Protein AF-A0A2V8M4A2-F1 (afdb_monomer_lite)

Sequence (137 aa):
MTKSSTGELSQGQVVHSDLRTANGERLDTAYARADRYLHAMADKSGGRFYYADTRKRLTEVFTQIAKELREQYSLGYYPRNQEQEGKQRLIKVRVNVPGVVVRARKSYINKHSSSGTERQRMITGSLSGLAPYVRRG

Radius of gyration: 31.17 Å; chains: 1; bounding box: 66×109×60 Å

Secondary structure (DSSP, 8-state):
---------------GGG-B-TTS-BHHHHHHHHHHHHHHHHHHHT-------SHHHHHHHHHHHHHHTTS--------SS-PPTT-EEE-----S-TT-------EEE----------S-----------------

pLDDT: mean 74.52, std 20.0, range [34.78, 94.88]

Foldseek 3Di:
DDDDDPDDDDDDPPPQQPDADPVRHTPVVVVVVVQVVVCVVCLQALHDDADDPDPVSVVVVVVVVVVVVVVDDDDDDDDPDDDDAQDKDADDDDDPDPPDDDTHRGIDGHHDPPPDPPPDDDPDDDDDDDDDDDDDD

Structure (mmCIF, N/CA/C/O backbone):
data_AF-A0A2V8M4A2-F1
#
_entry.id   AF-A0A2V8M4A2-F1
#
loop_
_atom_site.group_PDB
_atom_site.id
_atom_site.type_symbol
_atom_site.label_atom_id
_atom_site.label_alt_id
_atom_site.label_comp_id
_atom_site.label_asym_id
_atom_site.label_entity_id
_atom_site.label_seq_id
_atom_site.pdbx_PDB_ins_code
_atom_site.Cartn_x
_atom_site.Cartn_y
_atom_site.Cartn_z
_atom_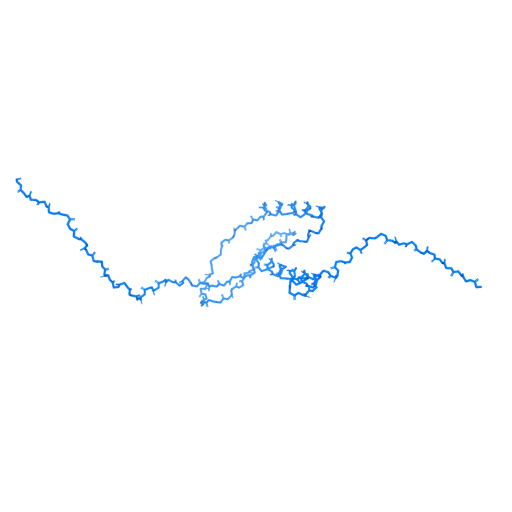site.occupancy
_atom_site.B_iso_or_equiv
_atom_site.auth_seq_id
_atom_site.auth_comp_id
_atom_site.auth_asym_id
_atom_site.auth_atom_id
_atom_site.pdbx_PDB_model_num
ATOM 1 N N . MET A 1 1 ? 40.677 -35.959 -34.481 1.00 37.28 1 MET A N 1
ATOM 2 C CA . MET A 1 1 ? 40.608 -34.481 -34.418 1.00 37.28 1 MET A CA 1
ATOM 3 C C . MET A 1 1 ? 39.416 -34.050 -35.259 1.00 37.28 1 MET A C 1
ATOM 5 O O . MET A 1 1 ? 39.323 -34.546 -36.366 1.00 37.28 1 MET A O 1
ATOM 9 N N . THR A 1 2 ? 38.433 -33.247 -34.874 1.00 41.25 2 THR A N 1
ATOM 10 C CA . THR A 1 2 ? 37.918 -32.689 -33.612 1.00 41.25 2 THR A CA 1
ATOM 11 C C . THR A 1 2 ? 36.487 -32.263 -33.969 1.00 41.25 2 THR A C 1
ATOM 13 O O . THR A 1 2 ? 36.282 -31.657 -35.018 1.00 41.25 2 THR A O 1
ATOM 16 N N . LYS A 1 3 ? 35.496 -32.623 -33.146 1.00 40.03 3 LYS A N 1
ATOM 17 C CA . LYS A 1 3 ? 34.106 -32.164 -33.287 1.00 40.03 3 LYS A CA 1
ATOM 18 C C . LYS A 1 3 ? 34.037 -30.666 -32.980 1.00 40.03 3 LYS A C 1
ATOM 20 O O . LYS A 1 3 ? 34.591 -30.267 -31.962 1.00 40.03 3 LYS A O 1
ATOM 25 N N . SER A 1 4 ? 33.263 -29.904 -33.748 1.00 39.22 4 SER A N 1
ATOM 26 C CA . SER A 1 4 ? 32.725 -28.621 -33.283 1.00 39.22 4 SER A CA 1
ATOM 27 C C . SER A 1 4 ? 31.246 -28.542 -33.628 1.00 39.22 4 SER A C 1
ATOM 29 O O . SER A 1 4 ? 30.844 -28.288 -34.758 1.00 39.22 4 SER A O 1
ATOM 31 N N . SER A 1 5 ? 30.464 -28.855 -32.601 1.00 37.31 5 SER A N 1
ATOM 32 C CA . SER A 1 5 ? 29.030 -28.656 -32.475 1.00 37.31 5 SER A CA 1
ATOM 33 C C . SER A 1 5 ? 28.730 -27.157 -32.507 1.00 37.31 5 SER A C 1
ATOM 35 O O . SER A 1 5 ? 29.020 -26.457 -31.538 1.00 37.31 5 SER A O 1
ATOM 37 N N . THR A 1 6 ? 28.154 -26.661 -33.600 1.00 44.75 6 THR A N 1
ATOM 38 C CA . THR A 1 6 ? 27.576 -25.312 -33.660 1.00 44.75 6 THR A CA 1
ATOM 39 C C . THR A 1 6 ? 26.235 -25.354 -32.936 1.00 44.75 6 THR A C 1
ATOM 41 O O . THR A 1 6 ? 25.223 -25.757 -33.501 1.00 44.75 6 THR A O 1
ATOM 44 N N . GLY A 1 7 ? 26.269 -25.035 -31.641 1.00 35.97 7 GLY A N 1
ATOM 45 C CA . GLY A 1 7 ? 25.090 -24.928 -30.791 1.00 35.97 7 GLY A CA 1
ATOM 46 C C . GLY A 1 7 ? 24.240 -23.721 -31.173 1.00 35.97 7 GLY A C 1
ATOM 47 O O . GLY A 1 7 ? 24.746 -22.614 -31.353 1.00 35.97 7 GLY A O 1
ATOM 48 N N . GLU A 1 8 ? 22.947 -23.978 -31.302 1.00 34.78 8 GLU A N 1
ATOM 49 C CA . GLU A 1 8 ? 21.882 -23.027 -31.579 1.00 34.78 8 GLU A CA 1
ATOM 50 C C . GLU A 1 8 ? 21.830 -21.915 -30.519 1.00 34.78 8 GLU A C 1
ATOM 52 O O . GLU A 1 8 ? 21.818 -22.165 -29.312 1.00 34.78 8 GLU A O 1
ATOM 57 N N . LEU A 1 9 ? 21.772 -20.662 -30.975 1.00 41.22 9 LEU A N 1
ATOM 58 C CA . LEU A 1 9 ? 21.527 -19.508 -30.118 1.00 41.22 9 LEU A CA 1
ATOM 59 C C . LEU A 1 9 ? 20.031 -19.455 -29.780 1.00 41.22 9 LEU A C 1
ATOM 61 O O . LEU A 1 9 ? 19.204 -19.008 -30.575 1.00 41.22 9 LEU A O 1
ATOM 65 N N . SER A 1 10 ? 19.700 -19.932 -28.580 1.00 41.28 10 SER A N 1
ATOM 66 C CA . SER A 1 10 ? 18.384 -19.798 -27.959 1.00 41.28 10 SER A CA 1
ATOM 67 C C . SER A 1 10 ? 18.030 -18.322 -27.763 1.00 41.28 10 SER A C 1
ATOM 69 O O . SER A 1 10 ? 18.601 -17.634 -26.920 1.00 41.28 10 SER A O 1
ATOM 71 N N . GLN A 1 11 ? 17.076 -17.868 -28.572 1.00 39.47 11 GLN A N 1
ATOM 72 C CA . GLN A 1 11 ? 16.087 -16.817 -28.320 1.00 39.47 11 GLN A CA 1
ATOM 73 C C . GLN A 1 11 ? 16.326 -15.919 -27.085 1.00 39.47 11 GLN A C 1
ATOM 75 O O . GLN A 1 11 ? 15.975 -16.258 -25.960 1.00 39.47 11 GLN A O 1
ATOM 80 N N . GLY A 1 12 ? 16.829 -14.709 -27.341 1.00 44.12 12 GLY A N 1
ATOM 81 C CA . GLY A 1 12 ? 16.237 -13.466 -26.831 1.00 44.12 12 GLY A CA 1
ATOM 82 C C . GLY A 1 12 ? 15.951 -13.338 -25.332 1.00 44.12 12 GLY A C 1
ATOM 83 O O . GLY A 1 12 ? 14.884 -12.845 -24.976 1.00 44.12 12 GLY A O 1
ATOM 84 N N . GLN A 1 13 ? 16.893 -13.679 -24.452 1.00 39.56 13 GLN A N 1
ATOM 85 C CA . GLN A 1 13 ? 16.889 -13.124 -23.097 1.00 39.56 13 GLN A CA 1
ATOM 86 C C . GLN A 1 13 ? 17.573 -11.753 -23.138 1.00 39.56 13 GLN A C 1
ATOM 88 O O . GLN A 1 13 ? 18.796 -11.649 -23.059 1.00 39.56 13 GLN A O 1
ATOM 93 N N . VAL A 1 14 ? 16.791 -10.687 -23.321 1.00 50.19 14 VAL A N 1
ATOM 94 C CA . VAL A 1 14 ? 17.311 -9.313 -23.299 1.00 50.19 14 VAL A CA 1
ATOM 95 C C . VAL A 1 14 ? 17.678 -8.976 -21.856 1.00 50.19 14 VAL A C 1
ATOM 97 O O . VAL A 1 14 ? 16.830 -8.640 -21.032 1.00 50.19 14 VAL A O 1
ATOM 100 N N . VAL A 1 15 ? 18.952 -9.138 -21.516 1.00 54.16 15 VAL A N 1
ATOM 101 C CA . VAL A 1 15 ? 19.477 -8.787 -20.198 1.00 54.16 15 VAL A CA 1
ATOM 102 C C . VAL A 1 15 ? 19.485 -7.256 -20.106 1.00 54.16 15 VAL A C 1
ATOM 104 O O . VAL A 1 15 ? 20.365 -6.594 -20.642 1.00 54.16 15 VAL A O 1
ATOM 107 N N . HIS A 1 16 ? 18.496 -6.659 -19.432 1.00 56.66 16 HIS A N 1
ATOM 108 C CA . HIS A 1 16 ? 18.451 -5.209 -19.159 1.00 56.66 16 HIS A CA 1
ATOM 109 C C . HIS A 1 16 ? 19.551 -4.737 -18.177 1.00 56.66 16 HIS A C 1
ATOM 111 O O . HIS A 1 16 ? 19.526 -3.597 -17.715 1.00 56.66 16 HIS A O 1
ATOM 117 N N . SER A 1 17 ? 20.515 -5.601 -17.848 1.00 60.56 17 SER A N 1
ATOM 118 C CA . SER A 1 17 ? 21.544 -5.410 -16.821 1.00 60.56 17 SER A CA 1
ATOM 119 C C . SER A 1 17 ? 22.542 -4.291 -17.114 1.00 60.56 17 SER A C 1
ATOM 121 O O . SER A 1 17 ? 23.212 -3.832 -16.189 1.00 60.56 17 SER A O 1
ATOM 123 N N . ASP A 1 18 ? 22.643 -3.856 -18.370 1.00 71.38 18 ASP A N 1
ATOM 124 C CA . ASP A 1 18 ? 23.620 -2.845 -18.792 1.00 71.38 18 ASP A CA 1
ATOM 125 C C . ASP A 1 18 ? 23.015 -1.447 -18.923 1.00 71.38 18 ASP A C 1
ATOM 127 O O . ASP A 1 18 ? 23.742 -0.460 -19.055 1.00 71.38 18 ASP A O 1
ATOM 131 N N . LEU A 1 19 ? 21.687 -1.337 -18.834 1.00 80.88 19 LEU A N 1
ATOM 132 C CA . LEU A 1 19 ? 21.023 -0.046 -18.804 1.00 80.88 19 LEU A CA 1
ATOM 133 C C . LEU A 1 19 ? 21.337 0.643 -17.477 1.00 80.88 19 LEU A C 1
ATOM 135 O O . LEU A 1 19 ? 21.268 0.045 -16.400 1.00 80.88 19 LEU A O 1
ATOM 139 N N . ARG A 1 20 ? 21.694 1.921 -17.564 1.00 85.94 20 ARG A N 1
ATOM 140 C CA . ARG A 1 20 ? 22.025 2.751 -16.409 1.00 85.94 20 ARG A CA 1
ATOM 141 C C . ARG A 1 20 ? 21.052 3.915 -16.312 1.00 85.94 20 ARG A C 1
ATOM 143 O O . ARG A 1 20 ? 20.612 4.452 -17.324 1.00 85.94 20 ARG A O 1
ATOM 150 N N . THR A 1 21 ? 20.714 4.302 -15.090 1.00 85.31 21 THR A N 1
ATOM 151 C CA . THR A 1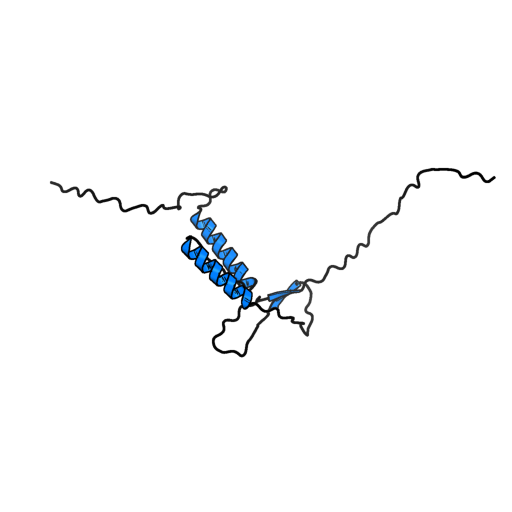 21 ? 19.993 5.554 -14.813 1.00 85.31 21 THR A CA 1
ATOM 152 C C . THR A 1 21 ? 20.923 6.759 -15.033 1.00 85.31 21 THR A C 1
ATOM 154 O O . THR A 1 21 ? 22.140 6.603 -15.140 1.00 85.31 21 THR A O 1
ATOM 157 N N . ALA A 1 22 ? 20.370 7.975 -15.108 1.00 84.62 22 ALA A N 1
ATOM 158 C CA . ALA A 1 22 ? 21.108 9.217 -15.376 1.00 84.62 22 ALA A CA 1
ATOM 159 C C . ALA A 1 22 ? 22.274 9.481 -14.398 1.00 84.62 22 ALA A C 1
ATOM 161 O O . ALA A 1 22 ? 23.243 10.148 -14.742 1.00 84.62 22 ALA A O 1
ATOM 162 N N . ASN A 1 23 ? 22.199 8.929 -13.188 1.00 88.88 23 ASN A N 1
ATOM 163 C CA . ASN A 1 23 ? 23.230 8.983 -12.149 1.00 88.88 23 ASN A CA 1
ATOM 164 C C . ASN A 1 23 ? 24.240 7.812 -12.202 1.00 88.88 23 ASN A C 1
ATOM 166 O O . ASN A 1 23 ? 25.003 7.630 -11.259 1.00 88.88 23 ASN A O 1
ATOM 170 N N . GLY A 1 24 ? 24.245 6.996 -13.263 1.00 86.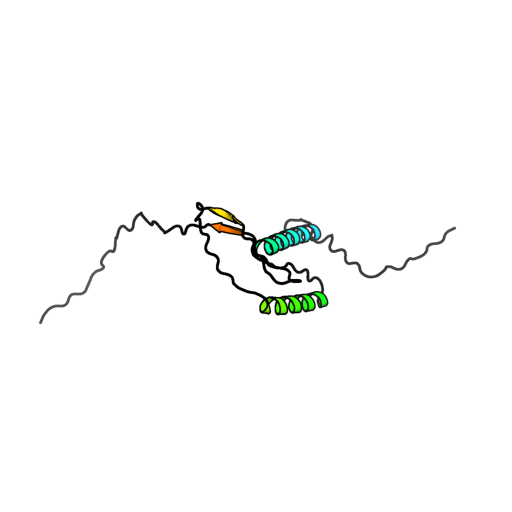69 24 GLY A N 1
ATOM 171 C CA . GLY A 1 24 ? 25.223 5.921 -13.483 1.00 86.69 24 GLY A CA 1
ATOM 172 C C . GLY A 1 24 ? 24.977 4.622 -12.705 1.00 86.69 24 GLY A C 1
ATOM 173 O O . GLY A 1 24 ? 25.732 3.664 -12.874 1.00 86.69 24 GLY A O 1
ATOM 174 N N . GLU A 1 25 ? 23.928 4.565 -11.885 1.00 88.38 25 GLU A N 1
ATOM 175 C CA . GLU A 1 25 ? 23.473 3.347 -11.210 1.00 88.38 25 GLU A CA 1
ATOM 176 C C . GLU A 1 25 ? 22.856 2.360 -12.218 1.00 88.38 25 GLU A C 1
ATOM 178 O O . GLU A 1 25 ? 22.304 2.757 -13.245 1.00 88.38 25 GLU A O 1
ATOM 183 N N . ARG A 1 26 ? 22.956 1.059 -11.935 1.00 88.88 26 ARG A N 1
ATOM 184 C CA . ARG A 1 26 ? 22.367 0.024 -12.786 1.00 88.88 26 ARG A CA 1
ATOM 185 C C . ARG A 1 26 ? 20.842 0.015 -12.654 1.00 88.88 26 ARG A C 1
ATOM 187 O O . ARG A 1 26 ? 20.283 0.217 -11.576 1.00 88.88 26 ARG A O 1
ATOM 194 N N . LEU A 1 27 ? 20.154 -0.210 -13.764 1.00 87.06 27 LEU A N 1
ATOM 195 C CA . LEU A 1 27 ? 18.698 -0.129 -13.817 1.00 87.06 27 LEU A CA 1
ATOM 196 C C . LEU A 1 27 ? 18.020 -1.183 -12.920 1.00 87.06 27 LEU A C 1
ATOM 198 O O . LEU A 1 27 ? 17.033 -0.880 -12.252 1.00 87.06 27 LEU A O 1
ATOM 202 N N . ASP A 1 28 ? 18.588 -2.387 -12.838 1.00 86.19 28 ASP A N 1
ATOM 203 C CA . ASP A 1 28 ? 18.140 -3.473 -11.956 1.00 86.19 28 ASP A CA 1
ATOM 204 C C . ASP A 1 28 ? 18.172 -3.074 -10.469 1.00 86.19 28 ASP A C 1
ATOM 206 O O . ASP A 1 28 ? 17.191 -3.263 -9.744 1.00 86.19 28 ASP A O 1
ATOM 210 N N . THR A 1 29 ? 19.266 -2.461 -10.011 1.00 89.81 29 THR A N 1
ATOM 211 C CA . THR A 1 29 ? 19.401 -2.015 -8.618 1.00 89.81 29 THR A CA 1
ATOM 212 C C . THR A 1 29 ? 18.466 -0.852 -8.306 1.00 89.81 29 THR A C 1
ATOM 214 O O . THR A 1 29 ? 17.851 -0.826 -7.232 1.00 89.81 29 THR A O 1
ATOM 217 N N . ALA A 1 30 ? 18.308 0.077 -9.254 1.00 89.56 30 ALA A N 1
ATOM 218 C CA . ALA A 1 30 ? 17.399 1.208 -9.122 1.00 89.56 30 ALA A CA 1
ATOM 219 C C . ALA A 1 30 ? 15.938 0.743 -8.990 1.00 89.56 30 ALA A C 1
ATOM 221 O O . ALA A 1 30 ? 15.243 1.183 -8.067 1.00 89.56 30 ALA A O 1
ATOM 222 N N . TYR A 1 31 ? 15.489 -0.192 -9.838 1.00 88.06 31 TYR A N 1
ATOM 223 C CA . TYR A 1 31 ? 14.146 -0.774 -9.746 1.00 88.06 31 TYR A CA 1
ATOM 224 C C . TYR A 1 31 ? 13.939 -1.541 -8.440 1.00 88.06 31 TYR A C 1
ATOM 226 O O . TYR A 1 31 ? 12.967 -1.284 -7.737 1.00 88.06 31 TYR A O 1
ATOM 234 N N . ALA A 1 32 ? 14.890 -2.382 -8.024 1.00 89.88 32 ALA A N 1
ATOM 235 C CA . ALA A 1 32 ? 14.779 -3.112 -6.758 1.00 89.88 32 ALA A CA 1
ATOM 236 C C . ALA A 1 32 ? 14.702 -2.181 -5.529 1.00 89.88 32 ALA A C 1
ATOM 238 O O . ALA A 1 32 ? 14.089 -2.507 -4.505 1.00 89.88 32 ALA A O 1
ATOM 239 N N . ARG A 1 33 ? 15.341 -1.005 -5.578 1.00 93.00 33 ARG A N 1
ATOM 240 C CA . ARG A 1 33 ? 15.185 0.028 -4.543 1.00 93.00 33 ARG A CA 1
ATOM 241 C C . ARG A 1 33 ? 13.801 0.676 -4.605 1.00 93.00 33 ARG A C 1
ATOM 243 O O . ARG A 1 33 ? 13.176 0.825 -3.554 1.00 93.00 33 ARG A O 1
ATOM 250 N N . ALA A 1 34 ? 13.332 1.035 -5.799 1.00 91.25 34 ALA A N 1
ATOM 251 C CA . ALA A 1 34 ? 12.010 1.622 -6.001 1.00 91.25 34 ALA A CA 1
ATOM 252 C C . ALA A 1 34 ? 10.893 0.682 -5.518 1.00 91.25 34 ALA A C 1
ATOM 254 O O . ALA A 1 34 ? 10.031 1.110 -4.753 1.00 91.25 34 ALA A O 1
ATOM 255 N N . ASP A 1 35 ? 10.966 -0.605 -5.854 1.00 92.25 35 ASP A N 1
ATOM 256 C CA . ASP A 1 35 ? 9.980 -1.612 -5.453 1.00 92.25 35 ASP A CA 1
ATOM 257 C C . ASP A 1 35 ? 9.892 -1.749 -3.934 1.00 92.25 35 ASP A C 1
ATOM 259 O O . ASP A 1 35 ? 8.806 -1.682 -3.357 1.00 92.25 35 ASP A O 1
ATOM 263 N N . ARG A 1 36 ? 11.039 -1.856 -3.250 1.00 94.56 36 ARG A N 1
ATOM 264 C CA . ARG A 1 36 ? 11.076 -1.908 -1.779 1.00 94.56 36 ARG A CA 1
ATOM 265 C C . ARG A 1 36 ? 10.466 -0.662 -1.148 1.00 94.56 36 ARG A C 1
ATOM 267 O O . ARG A 1 36 ? 9.742 -0.765 -0.158 1.00 94.56 36 ARG A O 1
ATOM 274 N N . TYR A 1 37 ? 10.749 0.507 -1.715 1.00 94.88 37 TYR A N 1
ATOM 275 C CA . TYR A 1 37 ? 10.212 1.770 -1.228 1.00 94.88 37 TYR A CA 1
ATOM 276 C C . TYR A 1 37 ? 8.689 1.854 -1.409 1.00 94.88 37 TYR A C 1
ATOM 278 O O . TYR A 1 37 ? 7.973 2.152 -0.450 1.00 94.88 37 TYR A O 1
ATOM 286 N N . LEU A 1 38 ? 8.183 1.533 -2.601 1.00 93.69 38 LEU A N 1
ATOM 287 C CA . LEU A 1 38 ? 6.751 1.540 -2.903 1.00 93.69 38 LEU A CA 1
ATOM 288 C C . LEU A 1 38 ? 5.990 0.500 -2.076 1.00 93.69 38 LEU A C 1
ATOM 290 O O . LEU A 1 38 ? 4.921 0.807 -1.547 1.00 93.69 38 LEU A O 1
ATOM 294 N N . HIS A 1 39 ? 6.564 -0.689 -1.890 1.00 93.69 39 HIS A N 1
ATOM 295 C CA . HIS A 1 39 ? 5.992 -1.723 -1.034 1.00 93.69 39 HIS A CA 1
ATOM 296 C C . HIS A 1 39 ? 5.874 -1.245 0.419 1.00 93.69 39 HIS A C 1
ATOM 298 O O . HIS A 1 39 ? 4.793 -1.296 1.006 1.00 93.69 39 HIS A O 1
ATOM 304 N N . ALA A 1 40 ? 6.944 -0.665 0.974 1.00 93.12 40 ALA A N 1
ATOM 305 C CA . ALA A 1 40 ? 6.925 -0.111 2.326 1.00 93.12 40 ALA A CA 1
ATOM 306 C C . ALA A 1 40 ? 5.917 1.043 2.485 1.00 93.12 40 ALA A C 1
ATOM 308 O O . ALA A 1 40 ? 5.336 1.217 3.560 1.00 93.12 40 ALA A O 1
ATOM 309 N N . MET A 1 41 ? 5.697 1.846 1.439 1.00 92.94 41 MET A N 1
ATOM 310 C CA . MET A 1 41 ? 4.680 2.899 1.460 1.00 92.94 41 MET A CA 1
ATOM 311 C C . MET A 1 41 ? 3.259 2.342 1.422 1.00 92.94 41 MET A C 1
ATOM 313 O O . MET A 1 41 ? 2.433 2.775 2.229 1.00 92.94 41 MET A O 1
ATOM 317 N N . ALA A 1 42 ? 2.988 1.361 0.558 1.00 92.69 42 ALA A N 1
ATOM 318 C CA . ALA A 1 42 ? 1.701 0.672 0.516 1.00 92.69 42 ALA A CA 1
ATOM 319 C C . ALA A 1 42 ? 1.372 0.025 1.876 1.00 92.69 42 ALA A C 1
ATOM 321 O O . ALA A 1 42 ? 0.283 0.219 2.414 1.00 92.69 42 ALA A O 1
ATOM 322 N N . ASP A 1 43 ? 2.349 -0.628 2.508 1.00 90.38 43 ASP A N 1
ATOM 323 C CA . ASP A 1 43 ? 2.187 -1.244 3.829 1.00 90.38 43 ASP A CA 1
ATOM 324 C C . ASP A 1 43 ? 1.880 -0.244 4.949 1.00 90.38 43 ASP A C 1
ATOM 326 O O . ASP A 1 43 ? 1.183 -0.574 5.916 1.00 90.38 43 ASP A O 1
ATOM 330 N N . LYS A 1 44 ? 2.437 0.969 4.863 1.00 89.25 44 LYS A N 1
ATOM 331 C CA . LYS A 1 44 ? 2.195 2.036 5.843 1.00 89.25 44 LYS A CA 1
ATOM 332 C C . LYS A 1 44 ? 0.817 2.664 5.664 1.00 89.25 44 LYS A C 1
ATOM 334 O O . LYS A 1 44 ? 0.174 2.980 6.668 1.00 89.25 44 LYS A O 1
ATOM 339 N N . SER A 1 45 ? 0.366 2.846 4.423 1.00 86.56 45 SER A N 1
ATOM 340 C CA . SER A 1 45 ? -0.958 3.401 4.118 1.00 86.56 45 SER A CA 1
ATOM 341 C C . SER A 1 45 ? -2.088 2.383 4.293 1.00 86.56 45 SER A C 1
ATOM 343 O O . SER A 1 45 ? -3.228 2.790 4.506 1.00 86.56 45 SER A O 1
ATOM 345 N N . GLY A 1 46 ? -1.773 1.084 4.279 1.00 85.38 46 GLY A N 1
ATOM 346 C CA . GLY A 1 46 ? -2.755 -0.001 4.285 1.00 85.38 46 GLY A CA 1
ATOM 347 C C . GLY A 1 46 ? -3.231 -0.400 2.884 1.00 85.38 46 GLY A C 1
ATOM 348 O O . GLY A 1 46 ? -4.233 -1.099 2.779 1.00 85.38 46 GLY A O 1
ATOM 349 N N . GLY A 1 47 ? -2.542 0.048 1.831 1.00 87.62 47 GLY A N 1
ATOM 350 C CA . GLY A 1 47 ? -2.807 -0.337 0.444 1.00 87.62 47 GLY A CA 1
ATOM 351 C C . GLY A 1 47 ? -2.097 -1.629 0.023 1.00 87.62 47 GLY A C 1
ATOM 352 O O . GLY A 1 47 ? -1.480 -2.323 0.834 1.00 87.62 47 GLY A O 1
ATOM 353 N N . ARG A 1 48 ? -2.167 -1.946 -1.276 1.00 87.88 48 ARG A N 1
ATOM 354 C CA . ARG A 1 48 ? -1.484 -3.092 -1.897 1.00 87.88 48 ARG A CA 1
ATOM 355 C C . ARG A 1 48 ? -0.457 -2.633 -2.924 1.00 87.88 48 ARG A C 1
ATOM 357 O O . ARG A 1 48 ? -0.703 -1.709 -3.692 1.00 87.88 48 ARG A O 1
ATOM 364 N N . PHE A 1 49 ? 0.677 -3.323 -2.951 1.00 90.19 49 PHE A N 1
ATOM 365 C CA . PHE A 1 49 ? 1.655 -3.217 -4.026 1.00 90.19 49 PHE A CA 1
ATOM 366 C C . PHE A 1 49 ? 1.345 -4.252 -5.109 1.00 90.19 49 PHE A C 1
ATOM 368 O O . PHE A 1 49 ? 1.024 -5.403 -4.800 1.00 90.19 49 PHE A O 1
ATOM 375 N N . TYR A 1 50 ? 1.463 -3.843 -6.369 1.00 87.88 50 TYR A N 1
ATOM 376 C CA . TYR A 1 50 ? 1.254 -4.702 -7.526 1.00 87.88 50 TYR A CA 1
ATOM 377 C C . TYR A 1 50 ? 2.421 -4.542 -8.495 1.00 87.88 50 TYR A C 1
ATOM 379 O O . TYR A 1 50 ? 2.760 -3.426 -8.877 1.00 87.88 50 TYR A O 1
ATOM 387 N N . TYR A 1 51 ? 2.994 -5.668 -8.915 1.00 83.12 51 TYR A N 1
ATOM 388 C CA . TYR A 1 51 ? 3.971 -5.716 -9.996 1.00 83.12 51 TYR A CA 1
ATOM 389 C C . TYR A 1 51 ? 3.245 -6.045 -11.305 1.00 83.12 51 TYR A C 1
ATOM 391 O O . TYR A 1 51 ? 2.501 -7.031 -11.359 1.00 83.12 51 TYR A O 1
ATOM 399 N N . ALA A 1 52 ? 3.415 -5.208 -12.328 1.00 83.19 52 ALA A N 1
ATOM 400 C CA . ALA A 1 52 ? 2.750 -5.340 -13.624 1.00 83.19 52 ALA A CA 1
ATOM 401 C C . ALA A 1 52 ? 3.749 -5.105 -14.768 1.00 83.19 52 ALA A C 1
ATOM 403 O O . ALA A 1 52 ? 3.744 -4.070 -15.426 1.00 83.19 52 ALA A O 1
ATOM 404 N N . ASP A 1 53 ? 4.617 -6.087 -14.979 1.00 83.00 53 ASP A N 1
ATOM 405 C CA . ASP A 1 53 ? 5.654 -6.126 -16.018 1.00 83.00 53 ASP A CA 1
ATOM 406 C C . ASP A 1 53 ? 5.141 -6.580 -17.393 1.00 83.00 53 ASP A C 1
ATOM 408 O O . ASP A 1 53 ? 5.768 -6.329 -18.420 1.00 83.00 53 ASP A O 1
ATOM 412 N N . THR A 1 54 ? 3.980 -7.233 -17.431 1.00 84.75 54 THR A N 1
ATOM 413 C CA . THR A 1 54 ? 3.368 -7.753 -18.656 1.00 84.75 54 THR A CA 1
ATOM 414 C C . THR A 1 54 ? 1.950 -7.227 -18.848 1.00 84.75 54 THR A C 1
ATOM 416 O O . THR A 1 54 ? 1.219 -6.958 -17.894 1.00 84.75 54 THR A O 1
ATOM 419 N N . ARG A 1 55 ? 1.509 -7.139 -20.111 1.00 84.12 55 ARG A N 1
ATOM 420 C CA . ARG A 1 55 ? 0.141 -6.706 -20.458 1.00 84.12 55 ARG A CA 1
ATOM 421 C C . ARG A 1 55 ? -0.931 -7.563 -19.784 1.00 84.12 55 ARG A C 1
ATOM 423 O O . ARG A 1 55 ? -1.889 -7.025 -19.243 1.00 84.12 55 ARG A O 1
ATOM 430 N N . LYS A 1 56 ? -0.744 -8.888 -19.771 1.00 86.31 56 LYS A N 1
ATOM 431 C CA . LYS A 1 56 ? -1.660 -9.816 -19.092 1.00 86.31 56 LYS A CA 1
ATOM 432 C C . LYS A 1 56 ? -1.749 -9.495 -17.600 1.00 86.31 56 LYS A C 1
ATOM 434 O O . LYS A 1 56 ? -2.848 -9.367 -17.062 1.00 86.31 56 LYS A O 1
ATOM 439 N N . ARG A 1 57 ? -0.597 -9.301 -16.948 1.00 86.50 57 ARG A N 1
ATOM 440 C CA . ARG A 1 57 ? -0.547 -8.981 -15.523 1.00 86.50 57 ARG A CA 1
ATOM 441 C C . ARG A 1 57 ? -1.213 -7.647 -15.211 1.00 86.50 57 ARG A C 1
ATOM 443 O O . ARG A 1 57 ? -1.910 -7.540 -14.209 1.00 86.50 57 ARG A O 1
ATOM 450 N N . LEU A 1 58 ? -1.059 -6.660 -16.087 1.00 90.88 58 LEU A N 1
ATOM 451 C CA . LEU A 1 58 ? -1.710 -5.363 -15.951 1.00 90.88 58 LEU A CA 1
ATOM 452 C C . LEU A 1 58 ? -3.243 -5.492 -15.933 1.00 90.88 58 LEU A C 1
ATOM 454 O O . LEU A 1 58 ? -3.889 -4.951 -15.037 1.00 90.88 58 LEU A O 1
ATOM 458 N N . THR A 1 59 ? -3.826 -6.251 -16.865 1.00 91.56 59 THR A N 1
ATOM 459 C CA . THR A 1 59 ? -5.279 -6.501 -16.903 1.00 91.56 59 THR A CA 1
ATOM 460 C C . THR A 1 59 ? -5.777 -7.207 -15.636 1.00 91.56 59 THR A C 1
ATOM 462 O O . THR A 1 59 ? -6.806 -6.826 -15.070 1.00 91.56 59 THR A O 1
ATOM 465 N N . GLU A 1 60 ? -5.035 -8.204 -15.145 1.00 91.88 60 GLU A N 1
ATOM 466 C CA . GLU A 1 60 ? -5.345 -8.890 -13.884 1.00 91.88 60 GLU A CA 1
ATOM 467 C C . GLU A 1 60 ? -5.307 -7.928 -12.687 1.00 91.88 60 GLU A C 1
ATOM 469 O O . GLU A 1 60 ? -6.235 -7.905 -11.877 1.00 91.88 60 GLU A O 1
ATOM 474 N N . VAL A 1 61 ? -4.257 -7.106 -12.588 1.00 92.81 61 VAL A N 1
ATOM 475 C CA . VAL A 1 61 ? -4.081 -6.120 -11.511 1.00 92.81 61 VAL A CA 1
ATOM 476 C C . VAL A 1 61 ? -5.219 -5.104 -11.513 1.00 92.81 61 VAL A C 1
ATOM 478 O O . VAL A 1 61 ? -5.812 -4.862 -10.462 1.00 92.81 61 VAL A O 1
ATOM 481 N N . PHE A 1 62 ? -5.598 -4.567 -12.675 1.00 92.31 62 PHE A N 1
ATOM 482 C CA . PHE A 1 62 ? -6.732 -3.644 -12.771 1.00 92.31 62 PHE A CA 1
ATOM 483 C C . PHE A 1 62 ? -8.045 -4.277 -12.315 1.00 92.31 62 PHE A C 1
ATOM 485 O O . PHE A 1 62 ? -8.821 -3.639 -11.604 1.00 92.31 62 PHE A O 1
ATOM 492 N N . THR A 1 63 ? -8.276 -5.545 -12.658 1.00 91.88 63 THR A N 1
ATOM 493 C CA . THR A 1 63 ? -9.464 -6.278 -12.201 1.00 91.88 63 THR A CA 1
ATOM 494 C C . THR A 1 63 ? -9.484 -6.409 -10.675 1.00 91.88 63 THR A C 1
ATOM 496 O O . THR A 1 63 ? -10.526 -6.214 -10.046 1.00 91.88 63 THR A O 1
ATOM 499 N N . GLN A 1 64 ? -8.331 -6.688 -10.056 1.00 90.25 64 GLN A N 1
ATOM 500 C CA . GLN A 1 64 ? -8.207 -6.763 -8.597 1.00 90.25 64 GLN A CA 1
ATOM 501 C C . GLN A 1 64 ? -8.445 -5.407 -7.923 1.00 90.25 64 GLN A C 1
ATOM 503 O O . GLN A 1 64 ? -9.185 -5.354 -6.943 1.00 90.25 64 GLN A O 1
ATOM 508 N N . ILE A 1 65 ? -7.889 -4.322 -8.470 1.00 89.88 65 ILE A N 1
ATOM 509 C CA . ILE A 1 65 ? -8.111 -2.958 -7.967 1.00 89.88 65 ILE A CA 1
ATOM 510 C C . ILE A 1 65 ? -9.600 -2.602 -8.041 1.00 89.88 65 ILE A C 1
ATOM 512 O O . ILE A 1 65 ? -10.178 -2.152 -7.055 1.00 89.88 65 ILE A O 1
ATOM 516 N N . ALA A 1 66 ? -10.257 -2.863 -9.174 1.00 91.50 66 ALA A N 1
ATOM 517 C CA . ALA A 1 66 ? -11.683 -2.587 -9.338 1.00 91.50 66 ALA A CA 1
ATOM 518 C C . ALA A 1 66 ? -12.563 -3.380 -8.354 1.00 91.50 66 ALA A C 1
ATOM 520 O O . ALA A 1 66 ? -13.600 -2.881 -7.914 1.00 91.50 66 ALA A O 1
ATOM 521 N N . LYS A 1 67 ? -12.164 -4.609 -7.995 1.00 89.12 67 LYS A N 1
ATOM 522 C CA . LYS A 1 67 ? -12.835 -5.391 -6.947 1.00 89.12 67 LYS A CA 1
ATOM 523 C C . LYS A 1 67 ? -12.635 -4.764 -5.567 1.00 89.12 67 LYS A C 1
ATOM 525 O O . LYS A 1 67 ? -13.606 -4.600 -4.839 1.00 89.12 67 LYS A O 1
ATOM 530 N N . GLU A 1 68 ? -11.405 -4.381 -5.240 1.00 87.31 68 GLU A N 1
ATOM 531 C CA . GLU A 1 68 ? -11.031 -3.805 -3.943 1.00 87.31 68 GLU A CA 1
ATOM 532 C C . GLU A 1 68 ? -11.726 -2.464 -3.672 1.00 87.31 68 GLU A C 1
ATOM 534 O O . GLU A 1 68 ? -12.207 -2.239 -2.565 1.00 87.31 68 GLU A O 1
ATOM 539 N N . LEU A 1 69 ? -11.885 -1.615 -4.693 1.00 88.00 69 LEU A N 1
ATOM 540 C CA . LEU A 1 69 ? -12.590 -0.333 -4.564 1.00 88.00 69 LEU A CA 1
ATOM 541 C C . LEU A 1 69 ? -14.060 -0.482 -4.134 1.00 88.00 69 LEU A C 1
ATOM 543 O O . LEU A 1 69 ? -14.611 0.441 -3.540 1.00 88.00 69 LEU A O 1
ATOM 547 N N . ARG A 1 70 ? -14.698 -1.630 -4.399 1.00 85.81 70 ARG A N 1
ATOM 548 C CA . ARG A 1 70 ? -16.065 -1.924 -3.924 1.00 85.81 70 ARG A CA 1
ATOM 549 C C . ARG A 1 70 ? -16.110 -2.446 -2.487 1.00 85.81 70 ARG A C 1
ATOM 551 O O . ARG A 1 70 ? -17.177 -2.470 -1.887 1.00 85.81 70 ARG A O 1
ATOM 558 N N . GLU A 1 71 ? -14.972 -2.874 -1.952 1.00 86.94 71 GLU A N 1
ATOM 559 C CA . GLU A 1 71 ? -14.832 -3.528 -0.645 1.00 86.94 71 GLU A CA 1
ATOM 560 C C . GLU A 1 71 ? -14.134 -2.609 0.382 1.00 86.94 71 GLU A C 1
ATOM 562 O O . GLU A 1 71 ? -13.792 -3.041 1.484 1.00 86.94 71 GLU A O 1
ATOM 567 N N . GLN A 1 72 ? -13.916 -1.334 0.037 1.00 85.56 72 GLN A N 1
ATOM 568 C CA . GLN A 1 72 ? -13.260 -0.355 0.898 1.00 85.56 72 GLN A CA 1
ATOM 569 C C . GLN A 1 72 ? -14.266 0.380 1.794 1.00 85.56 72 GLN A C 1
ATOM 571 O O . GLN A 1 72 ? -15.250 0.950 1.328 1.00 85.56 72 GLN A O 1
ATOM 576 N N . TYR A 1 73 ? -13.959 0.443 3.091 1.00 85.44 73 TYR A N 1
ATOM 577 C CA . TYR A 1 73 ? -14.770 1.130 4.096 1.00 85.44 73 TYR A CA 1
ATOM 578 C C . TYR A 1 73 ? -13.979 2.262 4.763 1.00 85.44 73 TYR A C 1
ATOM 580 O O . TYR A 1 73 ? -12.773 2.141 4.988 1.00 85.44 73 TYR A O 1
ATOM 588 N N . SER A 1 74 ? -14.664 3.356 5.111 1.00 87.31 74 SER A N 1
ATOM 589 C CA . SER A 1 74 ? -14.103 4.453 5.911 1.00 87.31 74 SER A CA 1
ATOM 590 C C . SER A 1 74 ? -14.532 4.309 7.371 1.00 87.31 74 SER A C 1
ATOM 592 O O . SER A 1 74 ? -15.712 4.102 7.651 1.00 87.31 74 SER A O 1
ATOM 594 N N . LEU A 1 75 ? -13.582 4.409 8.304 1.00 87.00 75 LEU A N 1
ATOM 595 C CA . LEU A 1 75 ? -13.820 4.273 9.742 1.00 87.00 75 LEU A CA 1
ATOM 596 C C . LEU A 1 75 ? -13.333 5.525 10.476 1.00 87.00 75 LEU A C 1
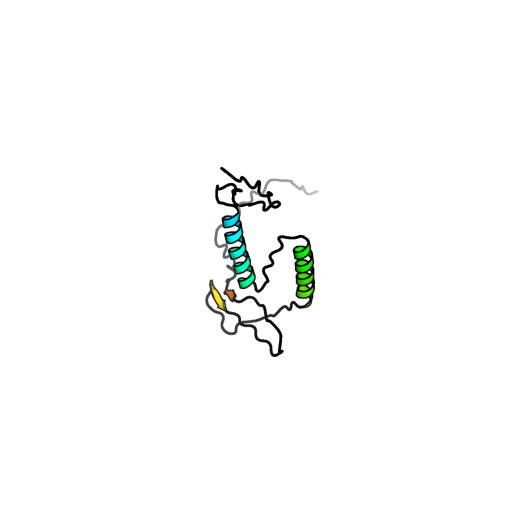ATOM 598 O O . LEU A 1 75 ? -12.160 5.889 10.383 1.00 87.00 75 LEU A O 1
ATOM 602 N N . GLY A 1 76 ? -14.227 6.156 11.239 1.00 89.12 76 GLY A N 1
ATOM 603 C CA . GLY A 1 76 ? -13.882 7.235 12.162 1.00 89.12 76 GLY A CA 1
ATOM 604 C C . GLY A 1 76 ? -13.430 6.682 13.515 1.00 89.12 76 GLY A C 1
ATOM 605 O O . GLY A 1 76 ? -14.082 5.808 14.080 1.00 89.12 76 GLY A O 1
ATOM 606 N N . TYR A 1 77 ? -12.323 7.196 14.052 1.00 85.38 77 TYR A N 1
ATOM 607 C CA . TYR A 1 77 ? -11.824 6.844 15.383 1.00 85.38 77 TYR A CA 1
ATOM 608 C C . TYR A 1 77 ? -11.370 8.099 16.127 1.00 85.38 77 TYR A C 1
ATOM 610 O O . TYR A 1 77 ? -10.501 8.828 15.649 1.00 85.38 77 TYR A O 1
ATOM 618 N N . TYR A 1 78 ? -11.924 8.308 17.322 1.00 84.81 78 TYR A N 1
ATOM 619 C CA . TYR A 1 78 ? -11.535 9.385 18.227 1.00 84.81 78 TYR A CA 1
ATOM 620 C C . TYR A 1 78 ? -10.799 8.787 19.435 1.00 84.81 78 TYR A C 1
ATOM 622 O O . TYR A 1 78 ? -11.397 8.023 20.200 1.00 84.81 78 TYR A O 1
ATOM 630 N N . PRO A 1 79 ? -9.499 9.078 19.619 1.00 83.50 79 PRO A N 1
ATOM 631 C CA . PRO A 1 79 ? -8.747 8.559 20.753 1.00 83.50 79 PRO A CA 1
ATOM 632 C C . PRO A 1 79 ? -9.234 9.193 22.062 1.00 83.50 79 PRO A C 1
ATOM 634 O O . PRO A 1 79 ? -9.412 10.404 22.139 1.00 83.50 79 PRO A O 1
ATOM 637 N N . ARG A 1 80 ? -9.389 8.384 23.119 1.00 81.75 80 ARG A N 1
ATOM 638 C CA . ARG A 1 80 ? -9.808 8.876 24.449 1.00 81.75 80 ARG A CA 1
ATOM 639 C C . ARG A 1 80 ? -8.757 9.764 25.124 1.00 81.75 80 ARG A C 1
ATOM 641 O O . ARG A 1 80 ? -9.113 10.733 25.778 1.00 81.75 80 ARG A O 1
ATOM 648 N N . ASN A 1 81 ? -7.475 9.454 24.928 1.00 80.38 81 ASN A N 1
ATOM 649 C CA . ASN A 1 81 ? -6.365 10.233 25.478 1.00 80.38 81 ASN A CA 1
ATOM 650 C C . ASN A 1 81 ? -5.686 10.980 24.335 1.00 80.38 81 ASN A C 1
ATOM 652 O O . ASN A 1 81 ? -5.101 10.336 23.457 1.00 80.38 81 ASN A O 1
ATOM 656 N N . GLN A 1 82 ? -5.754 12.309 24.338 1.00 70.31 82 GLN A N 1
ATOM 657 C CA . GLN A 1 82 ? -4.999 13.132 23.399 1.00 70.31 82 GLN A CA 1
ATOM 658 C C . GLN A 1 82 ? -3.530 13.117 23.832 1.00 70.31 82 GLN A C 1
ATOM 660 O O . GLN A 1 82 ? -3.167 13.633 24.884 1.00 70.31 82 GLN A O 1
ATOM 665 N N . GLU A 1 83 ? -2.692 12.423 23.064 1.00 68.62 83 GLU A N 1
ATOM 666 C CA . GLU A 1 83 ? -1.250 12.408 23.302 1.00 68.62 83 GLU A CA 1
ATOM 667 C C . GLU A 1 83 ? -0.613 13.712 22.823 1.00 68.62 83 GLU A C 1
ATOM 669 O O . GLU A 1 83 ? -1.111 14.344 21.889 1.00 68.62 83 GLU A O 1
ATOM 674 N N . GLN A 1 84 ? 0.518 14.062 23.441 1.00 69.06 84 GLN A N 1
ATOM 675 C CA . GLN A 1 84 ? 1.374 15.177 23.033 1.00 69.06 84 GLN A CA 1
ATOM 676 C C . GLN A 1 84 ? 1.659 15.156 21.525 1.00 69.06 84 GLN A C 1
ATOM 678 O O . GLN A 1 84 ? 1.753 14.097 20.895 1.00 69.06 84 GLN A O 1
ATOM 683 N N . GLU A 1 85 ? 1.811 16.348 20.965 1.00 75.81 85 GLU A N 1
ATOM 684 C CA . GLU A 1 85 ? 2.057 16.578 19.545 1.00 75.81 85 GLU A CA 1
ATOM 685 C C . GLU A 1 85 ? 3.259 15.791 19.012 1.00 75.81 85 GLU A C 1
ATOM 687 O O . GLU A 1 85 ? 4.215 15.492 19.728 1.00 75.81 85 GLU A O 1
ATOM 692 N N . GLY A 1 86 ? 3.205 15.437 17.729 1.00 79.62 86 GLY A N 1
ATOM 693 C CA . GLY A 1 86 ? 4.290 14.753 17.030 1.00 79.62 86 GLY A CA 1
ATOM 694 C C . GLY A 1 86 ? 4.421 13.264 17.353 1.00 79.62 86 GLY A C 1
ATOM 695 O O . GLY A 1 86 ? 5.153 12.562 16.655 1.00 79.62 86 GLY A O 1
ATOM 696 N N . LYS A 1 87 ? 3.692 12.738 18.345 1.00 85.38 87 LYS A N 1
ATOM 697 C CA . LYS A 1 87 ? 3.739 11.309 18.669 1.00 85.38 87 LYS A CA 1
ATOM 698 C C . LYS A 1 87 ? 3.026 10.468 17.613 1.00 85.38 87 LYS A C 1
ATOM 700 O O . LYS A 1 87 ? 1.939 10.801 17.127 1.00 85.38 87 LYS A O 1
ATOM 705 N N . GLN A 1 88 ? 3.669 9.359 17.251 1.00 87.25 88 GLN A N 1
ATOM 706 C CA . GLN A 1 88 ? 3.093 8.339 16.386 1.00 87.25 88 GLN A CA 1
ATOM 707 C C . GLN A 1 88 ? 2.160 7.455 17.208 1.00 87.25 88 GLN A C 1
ATOM 709 O O . GLN A 1 88 ? 2.587 6.816 18.167 1.00 87.25 88 GLN A O 1
ATOM 714 N N . ARG A 1 89 ? 0.904 7.352 16.780 1.00 87.94 89 ARG A N 1
ATOM 715 C CA . ARG A 1 89 ? -0.076 6.468 17.401 1.00 87.94 89 ARG A CA 1
ATOM 716 C C . ARG A 1 89 ? -0.367 5.270 16.515 1.00 87.94 89 ARG A C 1
ATOM 718 O O . ARG A 1 89 ? -0.714 5.431 15.344 1.00 87.94 89 ARG A O 1
ATOM 725 N N . LEU A 1 90 ? -0.244 4.073 17.083 1.00 90.88 90 LEU A N 1
ATOM 726 C CA . LEU A 1 90 ? -0.582 2.819 16.412 1.00 90.88 90 LEU A CA 1
ATOM 727 C C . LEU A 1 90 ? -2.102 2.607 16.384 1.00 90.88 90 LEU A C 1
ATOM 729 O O . LEU A 1 90 ? -2.801 2.900 17.354 1.00 90.88 90 LEU A O 1
ATOM 733 N N . ILE A 1 91 ? -2.601 2.064 15.276 1.00 90.25 91 ILE A N 1
ATOM 734 C CA . ILE A 1 91 ? -3.998 1.670 15.083 1.00 90.25 91 ILE A CA 1
ATOM 735 C C . ILE A 1 91 ? -4.028 0.171 14.787 1.00 90.25 91 ILE A C 1
ATOM 737 O O . ILE A 1 91 ? -3.249 -0.332 13.977 1.00 90.25 91 ILE A O 1
ATOM 741 N N . LYS A 1 92 ? -4.957 -0.549 15.422 1.00 91.56 92 LYS A N 1
ATOM 742 C CA . LYS A 1 92 ? -5.235 -1.956 15.126 1.00 91.56 92 LYS A CA 1
ATOM 743 C C . LYS A 1 92 ? -6.724 -2.142 14.877 1.00 91.56 92 LYS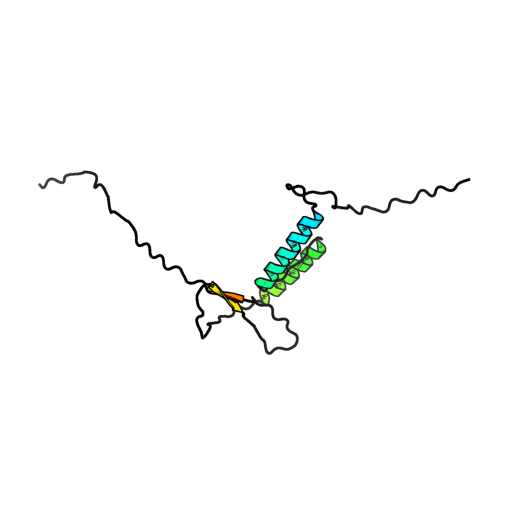 A C 1
ATOM 745 O O . LYS A 1 92 ? -7.527 -1.968 15.789 1.00 91.56 92 LYS A O 1
ATOM 750 N N . VAL A 1 93 ? -7.069 -2.530 13.654 1.00 91.19 93 VAL A N 1
ATOM 751 C CA . VAL A 1 93 ? -8.438 -2.886 13.271 1.00 91.19 93 VAL A CA 1
ATOM 752 C C . VAL A 1 93 ? -8.620 -4.390 13.462 1.00 91.19 93 VAL A C 1
ATOM 754 O O . VAL A 1 93 ? -7.764 -5.180 13.063 1.00 91.19 93 VAL A O 1
ATOM 757 N N . ARG A 1 94 ? -9.718 -4.788 14.104 1.00 92.44 94 ARG A N 1
ATOM 758 C CA . ARG A 1 94 ? -10.134 -6.186 14.253 1.00 92.44 94 ARG A CA 1
ATOM 759 C C . ARG A 1 94 ? -11.566 -6.315 13.755 1.00 92.44 94 ARG A C 1
ATOM 761 O O . ARG A 1 94 ? -12.373 -5.424 14.000 1.00 92.44 94 ARG A O 1
ATOM 768 N N . VAL A 1 95 ? -11.861 -7.421 13.089 1.00 91.38 95 VAL A N 1
ATOM 769 C CA . VAL A 1 95 ? -13.198 -7.752 12.589 1.00 91.38 95 VAL A CA 1
ATOM 770 C C . VAL A 1 95 ? -13.608 -9.112 13.133 1.00 91.38 95 VAL A C 1
ATOM 772 O O . VAL A 1 95 ? -12.752 -9.958 13.381 1.00 91.38 95 VAL A O 1
ATOM 775 N N . ASN A 1 96 ? -14.909 -9.310 13.323 1.00 93.75 96 ASN A N 1
ATOM 776 C CA . ASN A 1 96 ? -15.480 -10.558 13.829 1.00 93.75 96 ASN A CA 1
ATOM 777 C C . ASN A 1 96 ? -16.105 -11.387 12.696 1.00 93.75 96 ASN A C 1
ATOM 779 O O . ASN A 1 96 ? -17.238 -11.843 12.795 1.00 93.75 96 ASN A O 1
ATOM 783 N N . VAL A 1 97 ? -15.398 -11.495 11.572 1.00 91.81 97 VAL A N 1
ATOM 784 C CA . VAL A 1 97 ? -15.837 -12.267 10.405 1.00 91.81 97 VAL A CA 1
ATOM 785 C C . VAL A 1 97 ? -14.726 -13.260 10.070 1.00 91.81 97 VAL A C 1
ATOM 787 O O . VAL A 1 97 ? -13.568 -12.846 9.974 1.00 91.81 97 VAL A O 1
ATOM 790 N N . PRO A 1 98 ? -15.023 -14.561 9.924 1.00 91.88 98 PRO A N 1
ATOM 791 C CA . PRO A 1 98 ? -14.017 -15.543 9.542 1.00 91.88 98 PRO A CA 1
ATOM 792 C C . PRO A 1 98 ? -13.620 -15.386 8.066 1.00 91.88 98 PRO A C 1
ATOM 794 O O . PRO A 1 98 ? -14.418 -14.970 7.231 1.00 91.88 98 PRO A O 1
ATOM 797 N N . GLY A 1 99 ? -12.376 -15.740 7.732 1.00 88.81 99 GLY A N 1
ATOM 798 C CA . GLY A 1 99 ? -11.908 -15.822 6.341 1.00 88.81 99 GLY A CA 1
ATOM 799 C C . GLY A 1 99 ? -11.593 -14.491 5.648 1.00 88.81 99 GLY A C 1
ATOM 800 O O . GLY A 1 99 ? -11.317 -14.492 4.451 1.00 88.81 99 GLY A O 1
ATOM 801 N N . VAL A 1 100 ? -11.598 -13.361 6.363 1.00 89.06 100 VAL A N 1
ATOM 802 C CA . VAL A 1 100 ? -11.278 -12.045 5.783 1.00 89.06 100 VAL A CA 1
ATOM 803 C C . VAL A 1 100 ? -9.871 -11.579 6.150 1.00 89.06 100 VAL A C 1
ATOM 805 O O . VAL A 1 100 ? -9.393 -11.770 7.268 1.00 89.06 100 VAL A O 1
ATOM 808 N N . VAL A 1 101 ? -9.210 -10.912 5.204 1.00 87.31 101 VAL A N 1
ATOM 809 C CA . VAL A 1 101 ? -7.920 -10.252 5.429 1.00 87.31 101 VAL A CA 1
ATOM 810 C C . VAL A 1 101 ? -8.166 -8.762 5.611 1.00 87.31 101 VAL A C 1
ATOM 812 O O . VAL A 1 101 ? -8.544 -8.069 4.669 1.00 87.31 101 VAL A O 1
ATOM 815 N N . VAL A 1 102 ? -7.928 -8.257 6.821 1.00 89.06 102 VAL A N 1
ATOM 816 C CA . VAL A 1 102 ? -8.068 -6.827 7.120 1.00 89.06 102 VAL A CA 1
ATOM 817 C C . VAL A 1 102 ? -6.810 -6.084 6.689 1.00 89.06 102 VAL A C 1
ATOM 819 O O . VAL A 1 102 ? -5.709 -6.388 7.153 1.00 89.06 102 VAL A O 1
ATOM 822 N N . ARG A 1 103 ? -6.985 -5.065 5.847 1.00 88.50 103 ARG A N 1
ATOM 823 C CA . ARG A 1 103 ? -5.947 -4.088 5.513 1.00 88.50 103 ARG A CA 1
ATOM 824 C C . ARG A 1 103 ? -6.376 -2.713 5.994 1.00 88.50 103 ARG A C 1
ATOM 826 O O . ARG A 1 103 ? -7.486 -2.270 5.724 1.00 88.50 103 ARG A O 1
ATOM 833 N N . ALA A 1 104 ? -5.505 -2.070 6.757 1.00 91.56 104 ALA A N 1
ATOM 834 C CA . ALA A 1 104 ? -5.753 -0.754 7.315 1.00 91.56 104 ALA A CA 1
ATOM 835 C C . ALA A 1 104 ? -4.430 -0.036 7.563 1.00 91.56 104 ALA A C 1
ATOM 837 O O . ALA A 1 104 ? -3.381 -0.661 7.751 1.00 91.56 104 ALA A O 1
ATOM 838 N N . ARG A 1 105 ? -4.497 1.294 7.613 1.00 90.50 105 ARG A N 1
ATOM 839 C CA . ARG A 1 105 ? -3.372 2.129 8.025 1.00 90.50 105 ARG A CA 1
ATOM 840 C C . ARG A 1 105 ? -2.925 1.745 9.439 1.00 90.50 105 ARG A C 1
ATOM 842 O O . ARG A 1 105 ? -3.733 1.701 10.363 1.00 90.50 105 ARG A O 1
ATOM 849 N N . LYS A 1 106 ? -1.621 1.512 9.612 1.00 90.25 106 LYS A N 1
ATOM 850 C CA . LYS A 1 106 ? -1.044 1.004 10.874 1.00 90.25 106 LYS A CA 1
ATOM 851 C C . LYS A 1 106 ? -0.844 2.083 11.937 1.00 90.25 106 LYS A C 1
ATOM 853 O O . LYS A 1 106 ? -0.780 1.774 13.123 1.00 90.25 106 LYS A O 1
ATOM 858 N N . SER A 1 107 ? -0.704 3.343 11.529 1.00 89.88 107 SER A N 1
ATOM 859 C CA . SER A 1 107 ? -0.461 4.454 12.452 1.00 89.88 107 SER A CA 1
ATOM 860 C C . SER A 1 107 ? -0.690 5.824 11.825 1.00 89.88 107 SER A C 1
ATOM 862 O O . SER A 1 107 ? -0.583 5.981 10.605 1.00 89.88 107 SER A O 1
ATOM 864 N N . TYR A 1 108 ? -0.875 6.838 12.663 1.00 87.81 108 TYR A N 1
ATOM 865 C CA . TYR A 1 108 ? -0.857 8.250 12.278 1.00 87.81 108 TYR A CA 1
ATOM 866 C C . TYR A 1 108 ? 0.040 9.059 13.220 1.00 87.81 108 TYR A C 1
ATOM 868 O O . TYR A 1 108 ? 0.410 8.582 14.289 1.00 87.81 108 TYR A O 1
ATOM 876 N N . ILE A 1 109 ? 0.406 10.270 12.803 1.00 88.31 109 ILE A N 1
ATOM 877 C CA . ILE A 1 109 ? 1.152 11.227 13.627 1.00 88.31 109 ILE A CA 1
ATOM 878 C C . ILE A 1 109 ? 0.161 12.291 14.079 1.00 88.31 109 ILE A C 1
ATOM 880 O O . ILE A 1 109 ? -0.568 12.829 13.242 1.00 88.31 109 ILE A O 1
ATOM 884 N N . ASN A 1 110 ? 0.128 12.585 15.378 1.00 82.44 110 ASN A N 1
ATOM 885 C CA . ASN A 1 110 ? -0.702 13.662 15.897 1.00 82.44 110 ASN A CA 1
ATOM 886 C C . ASN A 1 110 ? -0.084 15.011 15.494 1.00 82.44 110 ASN A C 1
ATOM 888 O O . ASN A 1 110 ? 0.960 15.394 16.021 1.00 82.44 110 ASN A O 1
ATOM 892 N N . LYS A 1 111 ? -0.676 15.705 14.518 1.00 76.06 111 LYS A N 1
ATOM 893 C CA . LYS A 1 111 ? -0.275 17.070 14.162 1.00 76.06 111 LYS A CA 1
ATOM 894 C C . LYS A 1 111 ? -1.172 18.029 14.931 1.00 76.06 111 LYS A C 1
ATOM 896 O O . LYS A 1 111 ? -2.382 17.996 14.731 1.00 76.06 111 LYS A O 1
ATOM 901 N N . HIS A 1 112 ? -0.601 18.892 15.761 1.00 65.81 112 HIS A N 1
ATOM 902 C CA . HIS A 1 112 ? -1.331 20.082 16.174 1.00 65.81 112 HIS A CA 1
ATOM 903 C C . HIS A 1 112 ? -1.444 20.991 14.960 1.00 65.81 112 HIS A C 1
ATOM 905 O O . HIS A 1 112 ? -0.471 21.184 14.225 1.00 65.81 112 HIS A O 1
ATOM 911 N N . SER A 1 113 ? -2.638 21.514 14.702 1.00 57.72 113 SER A N 1
ATOM 912 C CA . SER A 1 113 ? -2.745 22.674 13.835 1.00 57.72 113 SER A CA 1
ATOM 913 C C . SER A 1 113 ? -1.904 23.757 14.493 1.00 57.72 113 SER A C 1
ATOM 915 O O . SER A 1 113 ? -2.270 24.234 15.564 1.00 57.72 113 SER A O 1
ATOM 917 N N . SER A 1 114 ? -0.776 24.139 13.900 1.00 55.34 114 SER A N 1
ATOM 918 C CA . SER A 1 114 ? -0.140 25.405 14.237 1.00 55.34 114 SER A CA 1
ATOM 919 C C . SER A 1 114 ? -1.163 26.491 13.912 1.00 55.34 114 SER A C 1
ATOM 921 O O . SER A 1 114 ? -1.246 26.951 12.774 1.00 55.34 114 SER A O 1
ATOM 923 N N . SER A 1 115 ? -2.021 26.829 14.874 1.00 52.50 115 SER A N 1
ATOM 924 C CA . SER A 1 115 ? -2.877 27.999 14.804 1.00 52.50 115 SER A CA 1
ATOM 925 C C . SER A 1 115 ? -1.924 29.163 14.602 1.00 52.50 115 SER A C 1
ATOM 927 O O . SER A 1 115 ? -1.122 29.454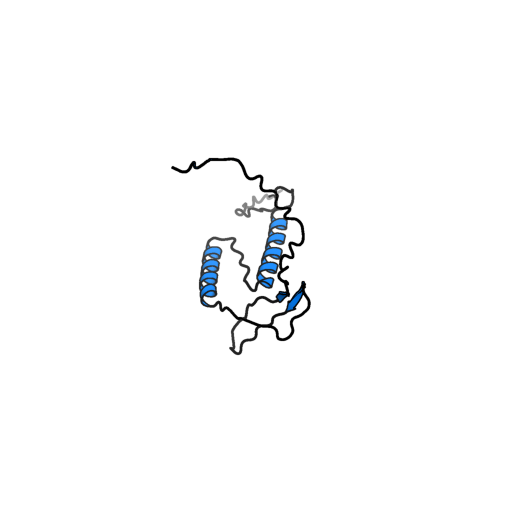 15.495 1.00 52.50 115 SER A O 1
ATOM 929 N N . GLY A 1 116 ? -1.940 29.731 13.397 1.00 50.97 116 GLY A N 1
ATOM 930 C CA . GLY A 1 116 ? -1.099 30.846 13.000 1.00 50.97 116 GLY A CA 1
ATOM 931 C C . GLY A 1 116 ? -1.225 31.962 14.022 1.00 50.97 116 GLY A C 1
ATOM 932 O O . GLY A 1 116 ? -2.165 32.746 14.000 1.00 50.97 116 GLY A O 1
ATOM 933 N N . THR A 1 117 ? -0.273 32.018 14.945 1.00 49.91 117 THR A N 1
ATOM 934 C CA . THR A 1 117 ? -0.027 33.206 15.742 1.00 49.91 117 THR A CA 1
ATOM 935 C C . THR A 1 117 ? 0.860 34.077 14.874 1.00 49.91 117 THR A C 1
ATOM 937 O O . THR A 1 117 ? 2.070 34.150 15.063 1.00 49.91 117 THR A O 1
ATOM 940 N N . GLU A 1 118 ? 0.246 34.711 13.878 1.00 50.75 118 GLU A N 1
ATOM 941 C CA . GLU A 1 118 ? 0.816 35.865 13.196 1.00 50.75 118 GLU A CA 1
ATOM 942 C C . GLU A 1 118 ? 0.761 37.047 14.172 1.00 50.75 118 GLU A C 1
ATOM 944 O O . GLU A 1 118 ? -0.062 37.953 14.101 1.00 50.75 118 GLU A O 1
ATOM 949 N N . ARG A 1 119 ? 1.630 36.987 15.181 1.00 49.28 119 ARG A N 1
ATOM 950 C CA . ARG A 1 119 ? 1.997 38.126 16.012 1.00 49.28 119 ARG A CA 1
ATOM 951 C C . ARG A 1 119 ? 3.283 38.701 15.443 1.00 49.28 119 ARG A C 1
ATOM 953 O O . ARG A 1 119 ? 4.319 38.482 16.047 1.00 49.28 119 ARG A O 1
ATOM 960 N N . GLN A 1 120 ? 3.233 39.422 14.318 1.00 48.62 120 GLN A N 1
ATOM 961 C CA . GLN A 1 120 ? 4.125 40.569 14.078 1.00 48.62 120 GLN A CA 1
ATOM 962 C C . GLN A 1 120 ? 3.904 41.252 12.717 1.00 48.62 120 GLN A C 1
ATOM 964 O O . GLN A 1 120 ? 4.269 40.729 11.675 1.00 48.62 120 GLN A O 1
ATOM 969 N N . ARG A 1 121 ? 3.476 42.521 12.820 1.00 43.59 121 ARG A N 1
ATOM 970 C CA . ARG A 1 121 ? 3.765 43.664 11.928 1.00 43.59 121 ARG A CA 1
ATOM 971 C C . ARG A 1 121 ? 2.950 43.802 10.634 1.00 43.59 121 ARG A C 1
ATOM 973 O O . ARG A 1 121 ? 3.499 43.797 9.543 1.00 43.59 121 ARG A O 1
ATOM 980 N N . MET A 1 122 ? 1.679 44.174 10.784 1.00 38.12 122 MET A N 1
ATOM 981 C CA . MET A 1 122 ? 1.034 45.106 9.849 1.00 38.12 122 MET A CA 1
ATOM 982 C C . MET A 1 122 ? 1.136 46.518 10.434 1.00 38.12 122 MET A C 1
ATOM 984 O O . MET A 1 122 ? 0.321 46.937 11.253 1.00 38.12 122 MET A O 1
ATOM 988 N N . ILE A 1 123 ? 2.188 47.241 10.048 1.00 48.53 123 ILE A N 1
ATOM 989 C CA . ILE A 1 123 ? 2.212 48.701 10.146 1.00 48.53 123 ILE A CA 1
ATOM 990 C C . ILE A 1 123 ? 1.300 49.158 9.008 1.00 48.53 123 ILE A C 1
ATOM 992 O O . ILE A 1 123 ? 1.678 49.085 7.843 1.00 48.53 123 ILE A O 1
ATOM 996 N N . THR A 1 124 ? 0.059 49.520 9.322 1.00 44.88 124 THR A N 1
ATOM 997 C CA . THR A 1 124 ? -0.879 50.088 8.346 1.00 44.88 124 THR A CA 1
ATOM 998 C C . THR A 1 124 ? -0.315 51.418 7.844 1.00 44.88 124 THR A C 1
ATOM 1000 O O . THR A 1 124 ? -0.463 52.452 8.490 1.00 44.88 124 THR A O 1
ATOM 1003 N N . GLY A 1 125 ? 0.354 51.384 6.695 1.00 42.84 125 GLY A N 1
ATOM 1004 C CA . GLY A 1 125 ? 0.682 52.551 5.891 1.00 42.84 125 GLY A CA 1
ATOM 1005 C C . GLY A 1 125 ? -0.097 52.477 4.586 1.00 42.84 125 GLY A C 1
ATOM 1006 O O . GLY A 1 125 ? 0.389 51.903 3.619 1.00 42.84 125 GLY A O 1
ATOM 1007 N N . SER A 1 126 ? -1.304 53.041 4.558 1.00 44.88 126 SER A N 1
ATOM 1008 C CA . SER A 1 126 ? -2.007 53.329 3.308 1.00 44.88 126 SER A CA 1
ATOM 1009 C C . SER A 1 126 ? -1.985 54.837 3.094 1.00 44.88 126 SER A C 1
ATOM 1011 O O . SER A 1 126 ? -2.715 55.574 3.753 1.00 44.88 126 SER A O 1
ATOM 1013 N N . LEU A 1 127 ? -1.119 55.288 2.185 1.00 43.12 127 LEU A N 1
ATOM 1014 C CA . LEU A 1 127 ? -1.131 56.634 1.615 1.00 43.12 127 LEU A CA 1
ATOM 1015 C C . LEU A 1 127 ? -2.481 56.856 0.918 1.00 43.12 127 LEU A C 1
ATOM 1017 O O . LEU A 1 127 ? -2.727 56.317 -0.159 1.00 43.12 127 LEU A O 1
ATOM 1021 N N . SER A 1 128 ? -3.369 57.632 1.540 1.00 44.34 128 SER A N 1
ATOM 1022 C CA . SER A 1 128 ? -4.604 58.098 0.912 1.00 44.34 128 SER A CA 1
ATOM 1023 C C . SER A 1 128 ? -4.254 59.101 -0.190 1.00 44.34 128 SER A C 1
ATOM 1025 O O . SER A 1 128 ? -3.934 60.259 0.086 1.00 44.34 128 SER A O 1
ATOM 1027 N N . GLY A 1 129 ? -4.277 58.621 -1.434 1.00 41.09 129 GLY A N 1
ATOM 1028 C CA . GLY A 1 129 ? -4.222 59.435 -2.641 1.00 41.09 129 GLY A CA 1
ATOM 1029 C C . GLY A 1 129 ? -5.416 60.387 -2.757 1.00 41.09 129 GLY A C 1
ATOM 1030 O O . GLY A 1 129 ? -6.511 60.129 -2.264 1.00 41.09 129 GLY A O 1
ATOM 1031 N N . LEU A 1 130 ? -5.135 61.516 -3.394 1.00 37.94 130 LEU A N 1
ATOM 1032 C CA . LEU A 1 130 ? -5.927 62.733 -3.503 1.00 37.94 130 LEU A CA 1
ATOM 1033 C C . LEU A 1 130 ? -7.150 62.622 -4.443 1.00 37.94 130 LEU A C 1
ATOM 1035 O O . LEU A 1 130 ? -7.031 62.072 -5.533 1.00 37.94 130 LEU A O 1
ATOM 1039 N N . ALA A 1 131 ? -8.219 63.341 -4.050 1.00 42.12 131 ALA A N 1
ATOM 1040 C CA . ALA A 1 131 ? -9.238 64.039 -4.871 1.00 42.12 131 ALA A CA 1
ATOM 1041 C C . ALA A 1 131 ? -10.375 63.210 -5.544 1.00 42.12 131 ALA A C 1
ATOM 1043 O O . ALA A 1 131 ? -10.158 62.045 -5.857 1.00 42.12 131 ALA A O 1
ATOM 1044 N N . PRO A 1 132 ? -11.583 63.788 -5.813 1.00 48.62 132 PRO A N 1
ATOM 1045 C CA . PRO A 1 132 ? -11.888 65.218 -5.897 1.00 48.62 132 PRO A CA 1
ATOM 1046 C C . PRO A 1 132 ? -13.072 65.765 -5.071 1.00 48.62 132 PRO A C 1
ATOM 1048 O O . PRO A 1 132 ? -13.982 65.089 -4.604 1.00 48.62 132 PRO A O 1
ATOM 1051 N N . TYR A 1 133 ? -12.971 67.084 -4.958 1.00 49.34 133 TYR A N 1
ATOM 1052 C CA . TYR A 1 133 ? -13.871 68.133 -4.501 1.00 49.34 133 TYR A CA 1
ATOM 1053 C C . TYR A 1 133 ? -15.322 68.007 -5.017 1.00 49.34 133 TYR A C 1
ATOM 1055 O O . TYR A 1 133 ? -15.539 67.937 -6.224 1.00 49.34 133 TYR A O 1
ATOM 1063 N N . VAL A 1 134 ? -16.317 68.092 -4.123 1.00 50.69 134 VAL A N 1
ATOM 1064 C CA . VAL A 1 134 ? -17.719 68.386 -4.481 1.00 50.69 134 VAL A CA 1
ATOM 1065 C C . VAL A 1 134 ? -18.131 69.685 -3.792 1.00 50.69 134 VAL A C 1
ATOM 1067 O O . VAL A 1 134 ? -18.261 69.761 -2.570 1.00 50.69 134 VAL A O 1
ATOM 1070 N N . ARG A 1 135 ? -18.288 70.732 -4.604 1.00 57.00 135 ARG A N 1
ATOM 1071 C CA . ARG A 1 135 ? -18.773 72.060 -4.219 1.00 57.00 135 ARG A CA 1
ATOM 1072 C C . ARG A 1 135 ? -20.299 72.024 -4.123 1.00 57.00 135 ARG A C 1
ATOM 1074 O O . ARG A 1 135 ? -20.955 71.648 -5.088 1.00 57.00 135 ARG A O 1
ATOM 1081 N N . ARG A 1 136 ? -20.846 72.451 -2.981 1.00 40.72 136 ARG A N 1
ATOM 1082 C CA . ARG A 1 136 ? -22.280 72.729 -2.813 1.00 40.72 136 ARG A CA 1
ATOM 1083 C C . ARG A 1 136 ? -22.731 73.864 -3.741 1.00 40.72 136 ARG A C 1
ATOM 1085 O O . ARG A 1 136 ? -22.071 74.903 -3.791 1.00 40.72 136 ARG A O 1
ATOM 1092 N N . GLY A 1 137 ? -23.869 73.647 -4.391 1.00 53.88 137 GLY A N 1
ATOM 1093 C CA . GLY A 1 137 ? -24.851 74.653 -4.789 1.00 53.88 137 GLY A CA 1
ATOM 1094 C C . GLY A 1 137 ? -26.179 74.238 -4.182 1.00 53.88 137 GLY A C 1
ATOM 1095 O O . GLY A 1 137 ? -26.462 73.021 -4.259 1.00 53.88 137 GLY A O 1
#